Protein AF-A0A8T5LEE1-F1 (afdb_monomer_lite)

Radius of gyration: 16.56 Å; chains: 1; bounding box: 37×35×53 Å

Foldseek 3Di:
DDPPVVVVVVVVVVVVCVVVLVVVLVVCCVVPVDPVCVLLVDVVLSVQLSVCSPDPVLVVVVVPDPDPLLSSLLSLLVSLLVCVVVVVVVSSVSSLVSQCVPVNPVSSVSSVCNNVVVVVVVVVVVVD

Structure (mmCIF, N/CA/C/O backbone):
data_AF-A0A8T5LEE1-F1
#
_entry.id   AF-A0A8T5LEE1-F1
#
loop_
_atom_site.group_PDB
_atom_site.id
_atom_site.type_symbol
_atom_site.label_atom_id
_atom_site.label_alt_id
_atom_site.label_comp_id
_atom_site.label_asym_id
_atom_site.label_entity_id
_atom_site.label_seq_id
_atom_site.pdbx_PDB_ins_code
_atom_site.Cartn_x
_atom_site.Cartn_y
_atom_site.Cartn_z
_atom_site.occupancy
_atom_site.B_iso_or_equiv
_atom_site.auth_seq_id
_atom_site.auth_comp_id
_atom_site.auth_asym_id
_atom_site.auth_atom_id
_atom_site.pdbx_PDB_model_num
ATOM 1 N N . MET A 1 1 ? 10.065 22.533 -41.101 1.00 38.00 1 MET A N 1
ATOM 2 C CA . MET A 1 1 ? 9.231 21.937 -40.036 1.00 38.00 1 MET A CA 1
ATOM 3 C C . MET A 1 1 ? 10.025 20.783 -39.455 1.00 38.00 1 MET A C 1
ATOM 5 O O . MET A 1 1 ? 10.247 19.813 -40.166 1.00 38.00 1 MET A O 1
ATOM 9 N N . SER A 1 2 ? 10.570 20.947 -38.248 1.00 39.66 2 SER A N 1
ATOM 10 C CA . SER A 1 2 ? 11.341 19.897 -37.575 1.00 39.66 2 SER A CA 1
ATOM 11 C C . SER A 1 2 ? 10.356 18.867 -37.032 1.00 39.66 2 SER A C 1
ATOM 13 O O . SER A 1 2 ? 9.703 19.120 -36.025 1.00 39.66 2 SER A O 1
ATOM 15 N N . TYR A 1 3 ? 10.184 17.755 -37.746 1.00 51.81 3 TYR A N 1
ATOM 16 C CA . TYR A 1 3 ? 9.573 16.558 -37.178 1.00 51.81 3 TYR A CA 1
ATOM 17 C C . TYR A 1 3 ? 10.603 15.968 -36.223 1.00 51.81 3 TYR A C 1
ATOM 19 O O . TYR A 1 3 ? 11.461 15.204 -36.654 1.00 51.81 3 TYR A O 1
ATOM 27 N N . ASP A 1 4 ? 10.567 16.392 -34.960 1.00 49.84 4 ASP A N 1
ATOM 28 C CA . ASP A 1 4 ? 11.388 15.781 -33.924 1.00 49.84 4 ASP A CA 1
ATOM 29 C C . ASP A 1 4 ? 10.792 14.396 -33.600 1.00 49.84 4 ASP A C 1
ATOM 31 O O . ASP A 1 4 ? 9.692 14.306 -33.029 1.00 49.84 4 ASP A O 1
ATOM 35 N N . PRO A 1 5 ? 11.452 13.297 -34.009 1.00 55.00 5 PRO A N 1
ATOM 36 C CA . PRO A 1 5 ? 10.920 11.950 -33.838 1.00 55.00 5 PRO A CA 1
ATOM 37 C C . PRO A 1 5 ? 10.805 11.579 -32.357 1.00 55.00 5 PRO A C 1
ATOM 39 O O . PRO A 1 5 ? 9.969 10.754 -31.989 1.00 55.00 5 PRO A O 1
ATOM 42 N N . VAL A 1 6 ? 11.615 12.215 -31.503 1.00 51.84 6 VAL A N 1
ATOM 43 C CA . VAL A 1 6 ? 11.657 11.969 -30.061 1.00 51.84 6 VAL A CA 1
ATOM 44 C C . VAL A 1 6 ? 10.421 12.556 -29.383 1.00 51.84 6 VAL A C 1
ATOM 46 O O . VAL A 1 6 ? 9.807 11.892 -28.549 1.00 51.84 6 VAL A O 1
ATOM 49 N N . GLU A 1 7 ? 9.985 13.753 -29.786 1.00 46.47 7 GLU A N 1
ATOM 50 C CA . GLU A 1 7 ? 8.781 14.388 -29.234 1.00 46.47 7 GLU A CA 1
ATOM 51 C C . GLU A 1 7 ? 7.508 13.616 -29.618 1.00 46.47 7 GLU A C 1
ATOM 53 O O . GLU A 1 7 ? 6.612 13.417 -28.793 1.00 46.47 7 GLU A O 1
ATOM 58 N N . SER A 1 8 ? 7.446 13.122 -30.857 1.00 47.19 8 SER A N 1
ATOM 59 C CA . SER A 1 8 ? 6.307 12.327 -31.337 1.00 47.19 8 SER A CA 1
ATOM 60 C C . SER A 1 8 ? 6.260 10.932 -30.704 1.00 47.19 8 SER A C 1
ATOM 62 O O . SER A 1 8 ? 5.177 10.463 -30.351 1.00 47.19 8 SER A O 1
ATOM 64 N N . ALA A 1 9 ? 7.413 10.291 -30.484 1.00 49.69 9 ALA A N 1
ATOM 65 C CA . ALA A 1 9 ? 7.497 9.020 -29.762 1.00 49.69 9 ALA A CA 1
ATOM 66 C C . ALA A 1 9 ? 7.112 9.176 -28.281 1.00 49.69 9 ALA A C 1
ATOM 68 O O . ALA A 1 9 ? 6.353 8.363 -27.753 1.00 49.69 9 ALA A O 1
ATOM 69 N N . ALA A 1 10 ? 7.560 10.252 -27.625 1.00 44.56 10 ALA A N 1
ATOM 70 C CA . ALA A 1 10 ? 7.206 10.551 -26.240 1.00 44.56 10 ALA A CA 1
ATOM 71 C C . ALA A 1 10 ? 5.704 10.839 -26.080 1.00 44.56 10 ALA A C 1
ATOM 73 O O . ALA A 1 10 ? 5.071 10.297 -25.173 1.00 44.56 10 ALA A O 1
ATOM 74 N N . LYS A 1 11 ? 5.099 11.622 -26.984 1.00 48.06 11 LYS A N 1
ATOM 75 C CA . LYS A 1 11 ? 3.643 11.856 -26.991 1.00 48.06 11 LYS A CA 1
ATOM 76 C C . LYS A 1 11 ? 2.855 10.571 -27.243 1.00 48.06 11 LYS A C 1
ATOM 78 O O . LYS A 1 11 ? 1.958 10.268 -26.462 1.00 48.06 11 LYS A O 1
ATOM 83 N N . GLY A 1 12 ? 3.239 9.772 -28.240 1.00 44.28 12 GLY A N 1
ATOM 84 C CA . GLY A 1 12 ? 2.571 8.503 -28.554 1.00 44.28 12 GLY A CA 1
ATOM 85 C C . GLY A 1 12 ? 2.661 7.468 -27.426 1.00 44.28 12 GLY A C 1
ATOM 86 O O . GLY A 1 12 ? 1.671 6.805 -27.116 1.00 44.28 12 GLY A O 1
ATOM 87 N N . ALA A 1 13 ? 3.809 7.377 -26.749 1.00 47.19 13 ALA A N 1
ATOM 88 C CA . ALA A 1 13 ? 3.976 6.527 -25.572 1.00 47.19 13 ALA A CA 1
ATOM 89 C C . ALA A 1 13 ? 3.123 7.017 -24.391 1.00 47.19 13 ALA A C 1
ATOM 91 O O . ALA A 1 13 ? 2.469 6.213 -23.730 1.00 47.19 13 ALA A O 1
ATOM 92 N N . THR A 1 14 ? 3.059 8.332 -24.160 1.00 43.34 14 THR A N 1
ATOM 93 C CA . THR A 1 14 ? 2.265 8.922 -23.069 1.00 43.34 14 THR A CA 1
ATOM 94 C C . THR A 1 14 ? 0.760 8.753 -23.305 1.00 43.34 14 THR A C 1
ATOM 96 O O . THR A 1 14 ? 0.024 8.393 -22.386 1.00 43.34 14 THR A O 1
ATOM 99 N N . GLU A 1 15 ? 0.288 8.950 -24.538 1.00 49.88 15 GLU A N 1
ATOM 100 C CA . GLU A 1 15 ? -1.119 8.769 -24.920 1.00 49.88 15 GLU A CA 1
ATOM 101 C C . GLU A 1 15 ? -1.534 7.290 -24.925 1.00 49.88 15 GLU A C 1
ATOM 103 O O . GLU A 1 15 ? -2.602 6.947 -24.409 1.00 49.88 15 GLU A O 1
ATOM 108 N N . GLY A 1 16 ? -0.675 6.391 -25.420 1.00 47.22 16 GLY A N 1
ATOM 109 C CA . GLY A 1 16 ? -0.884 4.943 -25.340 1.00 47.22 16 GLY A CA 1
ATOM 110 C C . GLY A 1 16 ? -0.938 4.438 -23.894 1.00 47.22 16 GLY A C 1
ATOM 111 O O . GLY A 1 16 ? -1.826 3.662 -23.537 1.00 47.22 16 GLY A O 1
ATOM 112 N N . PHE A 1 17 ? -0.054 4.950 -23.034 1.00 47.22 17 PHE A N 1
ATOM 113 C CA . PHE A 1 17 ? -0.004 4.639 -21.605 1.00 47.22 17 PHE A CA 1
ATOM 114 C C . PHE A 1 17 ? -1.230 5.163 -20.841 1.00 47.22 17 PHE A C 1
ATOM 116 O O . PHE A 1 17 ? -1.797 4.455 -20.006 1.00 47.22 17 PHE A O 1
ATOM 123 N N . LEU A 1 18 ? -1.694 6.378 -21.152 1.00 45.97 18 LEU A N 1
ATOM 124 C CA . LEU A 1 18 ? -2.903 6.957 -20.558 1.00 45.97 18 LEU A CA 1
ATOM 125 C C . LEU A 1 18 ? -4.170 6.196 -20.963 1.00 45.97 18 LEU A C 1
ATOM 127 O O . LEU A 1 18 ? -5.022 5.952 -20.104 1.00 45.97 18 LEU A O 1
ATOM 131 N N . ASN A 1 19 ? -4.283 5.780 -22.227 1.00 46.53 19 ASN A N 1
ATOM 132 C CA . ASN A 1 19 ? -5.428 5.012 -22.729 1.00 46.53 19 ASN A CA 1
ATOM 133 C C . ASN A 1 19 ? -5.451 3.576 -22.178 1.00 46.53 19 ASN A C 1
ATOM 135 O O . ASN A 1 19 ? -6.479 3.121 -21.674 1.00 46.53 19 ASN A O 1
ATOM 139 N N . TRP A 1 20 ? -4.306 2.886 -22.153 1.00 46.25 20 TRP A N 1
ATOM 140 C CA . TRP A 1 20 ? -4.206 1.555 -21.540 1.00 46.25 20 TRP A CA 1
ATOM 141 C C . TRP A 1 20 ? -4.452 1.605 -20.024 1.00 46.25 20 TRP A C 1
ATOM 143 O O . TRP A 1 20 ? -5.193 0.791 -19.463 1.00 46.25 20 TRP A O 1
ATOM 153 N N . GLY A 1 21 ? -3.910 2.631 -19.360 1.00 45.56 21 GLY A N 1
ATOM 154 C CA . GLY A 1 21 ? -4.147 2.908 -17.950 1.00 45.56 21 GLY A CA 1
ATOM 155 C C . GLY A 1 21 ? -5.619 3.180 -17.637 1.00 45.56 21 GLY A C 1
ATOM 156 O O . GLY A 1 21 ? -6.136 2.642 -16.659 1.00 45.56 21 GLY A O 1
ATOM 157 N N . THR A 1 22 ? -6.332 3.958 -18.457 1.00 49.31 22 THR A N 1
ATOM 158 C CA . THR A 1 22 ? -7.751 4.287 -18.222 1.00 49.31 22 THR A CA 1
ATOM 159 C C . THR A 1 22 ? -8.693 3.101 -18.418 1.00 49.31 22 THR A C 1
ATOM 161 O O . THR A 1 22 ? -9.606 2.926 -17.603 1.00 49.31 22 THR A O 1
ATOM 164 N N . ASP A 1 23 ? -8.463 2.241 -19.408 1.00 51.34 23 ASP A N 1
ATOM 165 C CA . ASP A 1 23 ? -9.289 1.044 -19.617 1.00 51.34 23 ASP A CA 1
ATOM 166 C C . ASP A 1 23 ? -9.058 -0.031 -18.546 1.00 51.34 23 ASP A C 1
ATOM 168 O O . ASP A 1 23 ? -10.007 -0.666 -18.065 1.00 51.34 23 ASP A O 1
ATOM 172 N N . LEU A 1 24 ? -7.820 -0.172 -18.067 1.00 50.00 24 LEU A N 1
ATOM 173 C CA . LEU A 1 24 ? -7.511 -1.017 -16.914 1.00 50.00 24 LEU A CA 1
ATOM 174 C C . LEU A 1 24 ? -8.058 -0.435 -15.610 1.00 50.00 24 LEU A C 1
ATOM 176 O O . LEU A 1 24 ? -8.593 -1.188 -14.796 1.00 50.00 24 LEU A O 1
ATOM 180 N N . ILE A 1 25 ? -8.004 0.891 -15.420 1.00 49.09 25 ILE A N 1
ATOM 181 C CA . ILE A 1 25 ? -8.662 1.574 -14.297 1.00 49.09 25 ILE A CA 1
ATOM 182 C C . ILE A 1 25 ? -10.160 1.275 -14.318 1.00 49.09 25 ILE A C 1
ATOM 184 O O . ILE A 1 25 ? -10.704 0.974 -13.265 1.00 49.09 25 ILE A O 1
ATOM 188 N N . LYS A 1 26 ? -10.838 1.286 -15.471 1.00 48.72 26 LYS A N 1
ATOM 189 C CA . LYS A 1 26 ? -12.271 0.947 -15.551 1.00 48.72 26 LYS A CA 1
ATOM 190 C C . LYS A 1 26 ? -12.550 -0.523 -15.217 1.00 48.72 26 LYS A C 1
ATOM 192 O O . LYS A 1 26 ? -13.479 -0.798 -14.452 1.00 48.72 26 LYS A O 1
ATOM 197 N N . LYS A 1 27 ? -11.745 -1.470 -15.715 1.00 48.72 27 LYS A N 1
ATOM 198 C CA . LYS A 1 27 ? -11.897 -2.911 -15.409 1.00 48.72 27 LYS A CA 1
ATOM 199 C C . LYS A 1 27 ? -11.565 -3.264 -13.953 1.00 48.72 27 LYS A C 1
ATOM 201 O O . LYS A 1 27 ? -12.225 -4.124 -13.375 1.00 48.72 27 LYS A O 1
ATOM 206 N N . PHE A 1 28 ? -10.601 -2.583 -13.335 1.00 48.41 28 PHE A N 1
ATOM 207 C CA . PHE A 1 28 ? -10.281 -2.761 -11.916 1.00 48.41 28 PHE A CA 1
ATOM 208 C C . PHE A 1 28 ? -11.235 -1.994 -11.004 1.00 48.41 28 PHE A C 1
ATOM 210 O O . PHE A 1 28 ? -11.751 -2.565 -10.052 1.00 48.41 28 PHE A O 1
ATOM 217 N N . ALA A 1 29 ? -11.528 -0.725 -11.291 1.00 46.16 29 ALA A N 1
ATOM 218 C CA . ALA A 1 29 ? -12.426 0.091 -10.478 1.00 46.16 29 ALA A CA 1
ATOM 219 C C . ALA A 1 29 ? -13.856 -0.455 -10.458 1.00 46.16 29 ALA A C 1
ATOM 221 O O . ALA A 1 29 ? -14.559 -0.188 -9.498 1.00 46.16 29 ALA A O 1
ATOM 222 N N . SER A 1 30 ? -14.299 -1.219 -11.460 1.00 47.38 30 SER A N 1
ATOM 223 C CA . SER A 1 30 ? -15.613 -1.882 -11.431 1.00 47.38 30 SER A CA 1
ATOM 224 C C . SER A 1 30 ? -15.627 -3.192 -10.631 1.00 47.38 30 SER A C 1
ATOM 226 O O . SER A 1 30 ? -16.651 -3.510 -10.037 1.00 47.38 30 SER A O 1
ATOM 228 N N . LYS A 1 31 ? -14.505 -3.924 -10.547 1.00 47.81 31 LYS A N 1
ATOM 229 C CA . LYS A 1 31 ? -14.408 -5.190 -9.788 1.00 47.81 31 LYS A CA 1
ATOM 230 C C . LYS A 1 31 ? -13.931 -5.026 -8.335 1.00 47.81 31 LYS A C 1
ATOM 232 O O . LYS A 1 31 ? -14.321 -5.816 -7.486 1.00 47.81 31 LYS A O 1
ATOM 237 N N . PHE A 1 32 ? -13.137 -3.996 -8.033 1.00 53.28 32 PHE A N 1
ATOM 238 C CA . PHE A 1 32 ? -12.472 -3.799 -6.730 1.00 53.28 32 PHE A CA 1
ATOM 239 C C . PHE A 1 32 ? -13.092 -2.709 -5.840 1.00 53.28 32 PHE A C 1
ATOM 241 O O . PHE A 1 32 ? -12.637 -2.534 -4.709 1.00 53.28 32 PHE A O 1
ATOM 248 N N . LYS A 1 33 ? -14.064 -1.925 -6.339 1.00 53.31 33 LYS A N 1
ATOM 249 C CA . LYS A 1 33 ? -14.323 -0.561 -5.832 1.00 53.31 33 LYS A CA 1
ATOM 250 C C . LYS A 1 33 ? -14.607 -0.455 -4.337 1.00 53.31 33 LYS A C 1
ATOM 252 O O . LYS A 1 33 ? -14.114 0.503 -3.744 1.00 53.31 33 LYS A O 1
ATOM 257 N N . ASP A 1 34 ? -15.318 -1.426 -3.760 1.00 54.06 34 ASP A N 1
ATOM 258 C CA . ASP A 1 34 ? -15.824 -1.292 -2.390 1.00 54.06 34 ASP A CA 1
ATOM 259 C C . ASP A 1 34 ? -15.499 -2.483 -1.473 1.00 54.06 34 ASP A C 1
ATOM 261 O O . ASP A 1 34 ? -15.056 -2.258 -0.353 1.00 54.06 34 ASP A O 1
ATOM 265 N N . LYS A 1 35 ? -15.606 -3.748 -1.914 1.00 61.28 35 LYS A N 1
ATOM 266 C CA . LYS A 1 35 ? -15.397 -4.900 -1.004 1.00 61.28 35 LYS A CA 1
ATOM 267 C C . LYS A 1 35 ? -13.943 -5.117 -0.587 1.00 61.28 35 LYS A C 1
ATOM 269 O O . LYS A 1 35 ? -13.676 -5.434 0.569 1.00 61.28 35 LYS A O 1
ATOM 274 N N . GLU A 1 36 ? -12.993 -4.947 -1.502 1.00 65.88 36 GLU A N 1
ATOM 275 C CA . GLU A 1 36 ? -11.594 -5.253 -1.198 1.00 65.88 36 GLU A CA 1
ATOM 276 C C . GLU A 1 36 ? -10.871 -4.156 -0.426 1.00 65.88 36 GLU A C 1
ATOM 278 O O . GLU A 1 36 ? -9.924 -4.473 0.285 1.00 65.88 36 GLU A O 1
ATOM 283 N N . LEU A 1 37 ? -11.330 -2.906 -0.523 1.00 75.00 37 LEU A N 1
ATOM 284 C CA . LEU A 1 37 ? -10.812 -1.762 0.234 1.00 75.00 37 LEU A CA 1
ATOM 285 C C . LEU A 1 37 ? -11.596 -1.515 1.529 1.00 75.00 37 LEU A C 1
ATOM 287 O O . LEU A 1 37 ? -11.108 -0.781 2.385 1.00 75.00 37 LEU A O 1
ATOM 291 N N . ALA A 1 38 ? -12.766 -2.144 1.704 1.00 76.50 38 ALA A N 1
ATOM 292 C CA . ALA A 1 38 ? -13.610 -1.981 2.888 1.00 76.50 38 ALA A CA 1
ATOM 293 C C . ALA A 1 38 ? -12.855 -2.233 4.198 1.00 76.50 38 ALA A C 1
ATOM 295 O O . ALA A 1 38 ? -13.097 -1.531 5.174 1.00 76.50 38 ALA A O 1
ATOM 296 N N . PHE A 1 39 ? -11.895 -3.168 4.222 1.00 82.25 39 PHE A N 1
ATOM 297 C CA . PHE A 1 39 ? -11.092 -3.433 5.424 1.00 82.25 39 PHE A CA 1
ATOM 298 C C . PHE A 1 39 ? -10.247 -2.218 5.854 1.00 82.25 39 PHE A C 1
ATOM 300 O O . PHE A 1 39 ? -9.971 -2.054 7.043 1.00 82.25 39 PHE A O 1
ATOM 307 N N . ILE A 1 40 ? -9.896 -1.319 4.922 1.00 84.06 40 ILE A N 1
ATOM 308 C CA . ILE A 1 40 ? -9.116 -0.100 5.187 1.00 84.06 40 ILE A CA 1
ATOM 309 C C . ILE A 1 40 ? -9.914 0.909 6.017 1.00 84.06 40 ILE A C 1
ATOM 311 O O . ILE A 1 40 ? -9.315 1.554 6.873 1.00 84.06 40 ILE A O 1
ATOM 315 N N . GLN A 1 41 ? -11.240 1.004 5.840 1.00 78.25 41 GLN A N 1
ATOM 316 C CA . GLN A 1 41 ?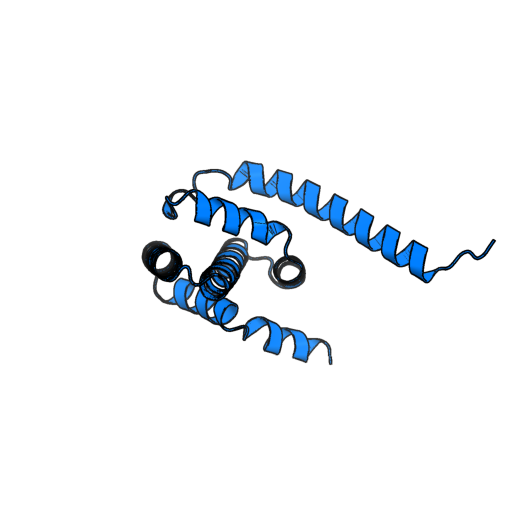 -12.212 1.875 6.550 1.00 78.25 41 GLN A CA 1
ATOM 317 C C . GLN A 1 41 ? -11.865 3.380 6.681 1.00 78.25 41 GLN A C 1
ATOM 319 O O . GLN A 1 41 ? -12.691 4.149 7.151 1.00 78.25 41 GLN A O 1
ATOM 324 N N . ASP A 1 42 ? -10.671 3.816 6.278 1.00 82.44 42 ASP A N 1
ATOM 325 C CA . ASP A 1 42 ? -10.217 5.205 6.289 1.00 82.44 42 ASP A CA 1
ATOM 326 C C . ASP A 1 42 ? -10.268 5.756 4.865 1.00 82.44 42 ASP A C 1
ATOM 328 O O . ASP A 1 42 ? -9.452 5.391 4.012 1.00 82.44 42 ASP A O 1
ATOM 332 N N . GLU A 1 43 ? -11.222 6.647 4.605 1.00 81.94 43 GLU A N 1
ATOM 333 C CA . GLU A 1 43 ? -11.478 7.198 3.273 1.00 81.94 43 GLU A CA 1
ATOM 334 C C . GLU A 1 43 ? -10.252 7.880 2.667 1.00 81.94 43 GLU A C 1
ATOM 336 O O . GLU A 1 43 ? -9.974 7.728 1.474 1.00 81.94 43 GLU A O 1
ATOM 341 N N . LYS A 1 44 ? -9.472 8.594 3.487 1.00 83.56 44 LYS A N 1
ATOM 342 C CA . LYS A 1 44 ? -8.263 9.270 3.009 1.00 83.56 44 LYS A CA 1
ATOM 343 C C . LYS A 1 44 ? -7.211 8.257 2.553 1.00 83.56 44 LYS A C 1
ATOM 345 O O . LYS A 1 44 ? -6.551 8.480 1.539 1.00 83.56 44 LYS A O 1
ATOM 350 N N . THR A 1 45 ? -7.055 7.135 3.257 1.00 83.44 45 THR A N 1
ATOM 351 C CA . THR A 1 45 ? -6.124 6.068 2.852 1.00 83.44 45 THR A CA 1
ATOM 352 C C . THR A 1 45 ? -6.653 5.316 1.643 1.00 83.44 45 THR A C 1
ATOM 354 O O . THR A 1 45 ? -5.892 5.063 0.715 1.00 83.44 45 THR A O 1
ATOM 357 N N . ILE A 1 46 ? -7.959 5.050 1.582 1.00 82.88 46 ILE A N 1
ATOM 358 C CA . ILE A 1 46 ? -8.613 4.473 0.400 1.00 82.88 46 ILE A CA 1
ATOM 359 C C . ILE A 1 46 ? -8.352 5.338 -0.837 1.00 82.88 46 ILE A C 1
ATOM 361 O O . ILE A 1 46 ? -8.028 4.805 -1.900 1.00 82.88 46 ILE A O 1
ATOM 365 N N . LYS A 1 47 ? -8.450 6.667 -0.711 1.00 82.44 47 LYS A N 1
ATOM 366 C CA . LYS A 1 47 ? -8.136 7.595 -1.802 1.00 82.44 47 LYS A CA 1
ATOM 367 C C . LYS A 1 47 ? -6.673 7.480 -2.231 1.00 82.44 47 LYS A C 1
ATOM 369 O O . LYS A 1 47 ? -6.418 7.278 -3.410 1.00 82.44 47 LYS A O 1
ATOM 374 N N . ARG A 1 48 ? -5.725 7.486 -1.288 1.00 84.00 48 ARG A N 1
ATOM 375 C CA . ARG A 1 48 ? -4.292 7.330 -1.603 1.00 84.00 48 ARG A CA 1
ATOM 376 C C . ARG A 1 48 ? -3.974 6.006 -2.294 1.00 84.00 48 ARG A C 1
ATOM 378 O O . ARG A 1 48 ? -3.232 5.995 -3.269 1.00 84.00 48 ARG A O 1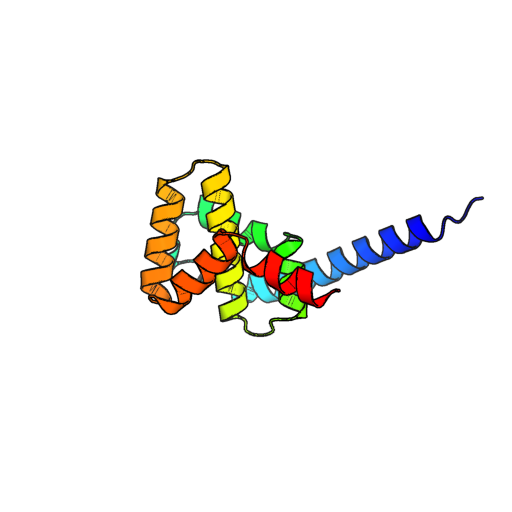
ATOM 385 N N . VAL A 1 49 ? -4.570 4.903 -1.841 1.00 83.12 49 VAL A N 1
ATOM 386 C CA . VAL A 1 49 ? -4.445 3.598 -2.510 1.00 83.12 49 VAL A CA 1
ATOM 387 C C . VAL A 1 49 ? -4.955 3.675 -3.949 1.00 83.12 49 VAL A C 1
ATOM 389 O O . VAL A 1 49 ? -4.334 3.127 -4.861 1.00 83.12 49 VAL A O 1
ATOM 392 N N . LYS A 1 50 ? -6.092 4.346 -4.168 1.00 78.12 50 LYS A N 1
ATOM 393 C CA . LYS A 1 50 ? -6.641 4.563 -5.513 1.00 78.12 50 LYS A CA 1
ATOM 394 C C . LYS A 1 50 ? -5.702 5.425 -6.360 1.00 78.12 50 LYS A C 1
ATOM 396 O O . LYS A 1 50 ? -5.506 5.110 -7.529 1.00 78.12 50 LYS A O 1
ATOM 401 N N . ASP A 1 51 ? -5.064 6.434 -5.779 1.00 78.69 51 ASP A N 1
ATOM 402 C CA . ASP A 1 51 ? -4.118 7.303 -6.485 1.00 78.69 51 ASP A CA 1
ATOM 403 C C . ASP A 1 51 ? -2.840 6.553 -6.907 1.00 78.69 51 ASP A C 1
ATOM 405 O O . ASP A 1 51 ? -2.296 6.827 -7.978 1.00 78.69 51 ASP A O 1
ATOM 409 N N . GLN A 1 52 ? -2.423 5.516 -6.163 1.00 77.38 52 GLN A N 1
ATOM 410 C CA . GLN A 1 52 ? -1.303 4.650 -6.564 1.00 77.38 52 GLN A CA 1
ATOM 411 C C . GLN A 1 52 ? -1.537 3.912 -7.888 1.00 77.38 52 GLN A C 1
ATOM 413 O O . GLN A 1 52 ? -0.570 3.497 -8.515 1.00 77.38 52 GLN A O 1
ATOM 418 N N . TYR A 1 53 ? -2.776 3.786 -8.384 1.00 64.50 53 TYR A N 1
ATOM 419 C CA . TYR A 1 53 ? -3.018 3.219 -9.722 1.00 64.50 53 TYR A CA 1
ATOM 420 C C . TYR A 1 53 ? -2.308 3.974 -10.845 1.00 64.50 53 TYR A C 1
ATOM 422 O O . TYR A 1 53 ? -2.076 3.386 -11.901 1.00 64.50 53 TYR A O 1
ATOM 430 N N . ARG A 1 54 ? -2.012 5.256 -10.621 1.00 64.62 54 ARG A N 1
ATOM 431 C CA . ARG A 1 54 ? -1.378 6.153 -11.586 1.00 64.62 54 ARG A CA 1
ATOM 432 C C . ARG A 1 54 ? 0.123 6.315 -11.343 1.00 64.62 54 ARG A C 1
ATOM 434 O O . ARG A 1 54 ? 0.748 7.102 -12.046 1.00 64.62 54 ARG A O 1
ATOM 441 N N . SER A 1 55 ? 0.701 5.636 -10.349 1.00 74.25 55 SER A N 1
ATOM 442 C CA . SER A 1 55 ? 2.133 5.762 -10.082 1.00 74.25 55 SER A CA 1
ATOM 443 C C . SER A 1 55 ? 2.948 4.977 -11.110 1.00 74.25 55 SER A C 1
ATOM 445 O O . SER A 1 55 ? 2.594 3.853 -11.478 1.00 74.25 55 SER A O 1
ATOM 447 N N . GLY A 1 56 ? 4.052 5.577 -11.566 1.00 73.88 56 GLY A N 1
ATOM 448 C CA . GLY A 1 56 ? 4.986 4.928 -12.490 1.00 73.88 56 GLY A CA 1
ATOM 449 C C . GLY A 1 56 ? 5.561 3.629 -11.918 1.00 73.88 56 GLY A C 1
ATOM 450 O O . GLY A 1 56 ? 5.635 2.637 -12.631 1.00 73.88 56 GLY A O 1
ATOM 451 N N . GLU A 1 57 ? 5.850 3.588 -10.609 1.00 75.56 57 GLU A N 1
ATOM 452 C CA . GLU A 1 57 ? 6.339 2.374 -9.926 1.00 75.56 57 GLU A CA 1
ATOM 453 C C . GLU A 1 57 ? 5.348 1.208 -10.018 1.00 75.56 57 GLU A C 1
ATOM 455 O O . GLU A 1 57 ? 5.739 0.081 -10.305 1.00 75.56 57 GLU A O 1
ATOM 460 N N . LEU A 1 58 ? 4.052 1.454 -9.804 1.00 77.56 58 LEU A N 1
ATOM 461 C CA . LEU A 1 58 ? 3.066 0.383 -9.902 1.00 77.56 58 LEU A CA 1
ATOM 462 C C . LEU A 1 58 ? 2.855 -0.069 -11.350 1.00 77.56 58 LEU A C 1
ATOM 464 O O . LEU A 1 58 ? 2.586 -1.246 -11.580 1.00 77.56 58 LEU A O 1
ATOM 468 N N . ALA A 1 59 ? 2.911 0.855 -12.312 1.00 75.81 59 ALA A N 1
ATOM 469 C CA . ALA A 1 59 ? 2.815 0.503 -13.724 1.00 75.81 59 ALA A CA 1
ATOM 470 C C . ALA A 1 59 ? 3.949 -0.446 -14.122 1.00 75.81 59 ALA A C 1
ATOM 472 O O . ALA A 1 59 ? 3.673 -1.499 -14.684 1.00 75.81 59 ALA A O 1
ATOM 473 N N . PHE A 1 60 ? 5.168 -0.132 -13.692 1.00 77.88 60 PHE A N 1
ATOM 474 C CA . PHE A 1 60 ? 6.341 -0.969 -13.893 1.00 77.88 60 PHE A CA 1
ATOM 475 C C . PHE A 1 60 ? 6.183 -2.365 -13.272 1.00 77.88 60 PHE A C 1
ATOM 477 O O . PHE A 1 60 ? 6.381 -3.375 -13.935 1.00 77.88 60 PHE A O 1
ATOM 484 N N . TYR A 1 61 ? 5.709 -2.471 -12.025 1.00 81.31 61 TYR A N 1
ATOM 485 C CA . TYR A 1 61 ? 5.506 -3.788 -11.401 1.00 81.31 61 TYR A CA 1
ATOM 486 C C . TYR A 1 61 ? 4.498 -4.679 -12.141 1.00 81.31 61 TYR A C 1
ATOM 488 O O . TYR A 1 61 ? 4.625 -5.902 -12.107 1.00 81.31 61 TYR A O 1
ATOM 496 N N . LYS A 1 62 ? 3.498 -4.091 -12.807 1.00 78.88 62 LYS A N 1
ATOM 497 C CA . LYS A 1 62 ? 2.487 -4.847 -13.566 1.00 78.88 62 LYS A CA 1
ATOM 498 C C . LYS A 1 62 ? 3.044 -5.513 -14.816 1.00 78.88 62 LYS A C 1
ATOM 500 O O . LYS A 1 62 ? 2.412 -6.441 -15.304 1.00 78.88 62 LYS A O 1
ATOM 505 N N . GLU A 1 63 ? 4.180 -5.056 -15.330 1.00 82.69 63 GLU A N 1
ATOM 506 C CA . GLU A 1 63 ? 4.826 -5.685 -16.485 1.00 82.69 63 GLU A CA 1
ATOM 507 C C . GLU A 1 63 ? 5.374 -7.074 -16.125 1.00 82.69 63 GLU A C 1
ATOM 509 O O . GLU A 1 63 ? 5.404 -7.968 -16.968 1.00 82.69 63 GLU A O 1
ATOM 514 N N . TYR A 1 64 ? 5.719 -7.284 -14.850 1.00 79.38 64 TYR A N 1
ATOM 515 C CA . TYR A 1 64 ? 6.344 -8.517 -14.363 1.00 79.38 64 TYR A CA 1
ATOM 516 C C . TYR A 1 64 ? 5.438 -9.356 -13.457 1.00 79.38 64 TYR A C 1
ATOM 518 O O . TYR A 1 64 ? 5.640 -10.562 -13.317 1.00 79.38 64 TYR A O 1
ATOM 526 N N . ILE A 1 65 ? 4.445 -8.739 -12.811 1.00 80.25 65 ILE A N 1
ATOM 527 C CA . ILE A 1 65 ? 3.600 -9.393 -11.808 1.00 80.25 65 ILE A CA 1
ATOM 528 C C . ILE A 1 65 ? 2.160 -9.444 -12.311 1.00 80.25 65 ILE A C 1
ATOM 530 O O . ILE A 1 65 ? 1.456 -8.437 -12.341 1.00 80.25 65 ILE A O 1
ATOM 534 N N . ASN A 1 66 ? 1.712 -10.656 -12.642 1.00 82.00 66 ASN A N 1
ATOM 535 C CA . ASN A 1 66 ? 0.343 -10.930 -13.091 1.00 82.00 66 ASN A CA 1
ATOM 536 C C . ASN A 1 66 ? -0.619 -11.274 -11.940 1.00 82.00 66 ASN A C 1
ATOM 538 O O . ASN A 1 66 ? -1.836 -11.258 -12.128 1.00 82.00 66 ASN A O 1
ATOM 542 N N . ASP A 1 67 ? -0.093 -11.591 -10.752 1.00 84.38 67 ASP A N 1
ATOM 543 C CA . ASP A 1 67 ? -0.912 -11.937 -9.592 1.00 84.38 67 ASP A CA 1
ATOM 544 C C . ASP A 1 67 ? -1.588 -10.694 -8.994 1.00 84.38 67 ASP A C 1
ATOM 546 O O . ASP A 1 67 ? -0.948 -9.717 -8.596 1.00 84.38 67 ASP A O 1
ATOM 550 N N . MET A 1 68 ? -2.916 -10.737 -8.942 1.00 82.56 68 MET A N 1
ATOM 551 C CA . MET A 1 68 ? -3.755 -9.599 -8.571 1.00 82.56 68 MET A CA 1
ATOM 552 C C . MET A 1 68 ? -3.646 -9.237 -7.089 1.00 82.56 68 MET A C 1
ATOM 554 O O . MET A 1 68 ? -3.665 -8.049 -6.750 1.00 82.56 68 MET A O 1
ATOM 558 N N . GLU A 1 69 ? -3.532 -10.238 -6.215 1.00 84.88 69 GLU A N 1
ATOM 559 C CA . GLU A 1 69 ? -3.383 -10.037 -4.774 1.00 84.88 69 GLU A CA 1
ATOM 560 C C . GLU A 1 69 ? -2.005 -9.450 -4.470 1.00 84.88 69 GLU A C 1
ATOM 562 O O . GLU A 1 69 ? -1.881 -8.471 -3.729 1.00 84.88 69 GLU A O 1
ATOM 567 N N . MET A 1 70 ? -0.972 -9.966 -5.132 1.00 87.12 70 MET A N 1
ATOM 568 C CA . MET A 1 70 ? 0.382 -9.453 -5.036 1.00 87.12 70 MET A CA 1
ATOM 569 C C . MET A 1 70 ? 0.427 -7.996 -5.488 1.00 87.12 70 MET A C 1
ATOM 571 O O . MET A 1 70 ? 0.855 -7.144 -4.714 1.00 87.12 70 MET A O 1
ATOM 575 N N . LEU A 1 71 ? -0.121 -7.667 -6.663 1.00 87.19 71 LEU A N 1
ATOM 576 C CA . LEU A 1 71 ? -0.246 -6.281 -7.130 1.00 87.19 71 LEU A CA 1
ATOM 577 C C . LEU A 1 71 ? -0.986 -5.385 -6.129 1.00 87.19 71 LEU A C 1
ATOM 579 O O . LEU A 1 71 ? -0.668 -4.200 -6.006 1.00 87.19 71 LEU A O 1
ATOM 583 N N . PHE A 1 72 ? -1.984 -5.914 -5.422 1.00 88.00 72 PHE A N 1
ATOM 584 C CA . PHE A 1 72 ? -2.688 -5.173 -4.384 1.00 88.00 72 PHE A CA 1
ATOM 585 C C . PHE A 1 72 ? -1.795 -4.903 -3.164 1.00 88.00 72 PHE A C 1
ATOM 587 O O . PHE A 1 72 ? -1.738 -3.765 -2.694 1.00 88.00 72 PHE A O 1
ATOM 594 N N . LEU A 1 73 ? -1.031 -5.892 -2.699 1.00 90.75 73 LEU A N 1
ATOM 595 C CA . LEU A 1 73 ? -0.045 -5.724 -1.626 1.00 90.75 73 LEU A CA 1
ATOM 596 C C . LEU A 1 73 ? 1.070 -4.738 -2.005 1.00 90.75 73 LEU A C 1
ATOM 598 O O . LEU A 1 73 ? 1.480 -3.936 -1.165 1.00 90.75 73 LEU A O 1
ATOM 602 N N . LEU A 1 74 ? 1.501 -4.706 -3.273 1.00 90.88 74 LEU A N 1
ATOM 603 C CA . LEU A 1 74 ? 2.452 -3.689 -3.740 1.00 90.88 74 LEU A CA 1
ATOM 604 C C . LEU A 1 74 ? 1.864 -2.281 -3.603 1.00 90.88 74 LEU A C 1
ATOM 606 O O . LEU A 1 74 ? 2.523 -1.385 -3.076 1.00 90.88 74 LEU A O 1
ATOM 610 N N . LYS A 1 75 ? 0.595 -2.082 -3.991 1.00 90.50 75 LYS A N 1
ATOM 611 C CA . LYS A 1 75 ? -0.105 -0.794 -3.797 1.00 90.50 75 LYS A CA 1
ATOM 612 C C . LYS A 1 75 ? -0.167 -0.402 -2.329 1.00 90.50 75 LYS A C 1
ATOM 614 O O . LYS A 1 75 ? 0.006 0.776 -2.006 1.00 90.50 75 LYS A O 1
ATOM 619 N N . MET A 1 76 ? -0.410 -1.367 -1.443 1.00 92.94 76 MET A N 1
ATOM 620 C CA . MET A 1 76 ? -0.389 -1.126 -0.002 1.00 92.94 76 MET A CA 1
ATOM 621 C C . MET A 1 76 ? 0.988 -0.642 0.456 1.00 92.94 76 MET A C 1
ATOM 623 O O . MET A 1 76 ? 1.070 0.373 1.143 1.00 92.94 76 MET A O 1
ATOM 627 N N . GLY A 1 77 ? 2.066 -1.295 0.017 1.00 93.94 77 GLY A N 1
ATOM 628 C CA . GLY A 1 77 ? 3.436 -0.889 0.333 1.00 93.94 77 GLY A CA 1
ATOM 629 C C . GLY A 1 77 ? 3.795 0.512 -0.165 1.00 93.94 77 GLY A C 1
ATOM 630 O O . GLY A 1 77 ? 4.347 1.319 0.583 1.00 93.94 77 GLY A O 1
ATOM 631 N N . LEU A 1 78 ? 3.399 0.857 -1.393 1.00 92.81 78 LEU A N 1
ATOM 632 C CA . LEU A 1 78 ? 3.556 2.216 -1.927 1.00 92.81 78 LEU A CA 1
ATOM 633 C C . LEU A 1 78 ? 2.771 3.253 -1.113 1.00 92.81 78 LEU A C 1
ATOM 635 O O . LEU A 1 78 ? 3.258 4.354 -0.847 1.00 92.81 78 LEU A O 1
ATOM 639 N N . THR A 1 79 ? 1.566 2.890 -0.674 1.00 93.50 79 THR A N 1
ATOM 640 C CA . THR A 1 79 ? 0.738 3.752 0.175 1.00 93.50 79 THR A CA 1
ATOM 641 C C . THR A 1 79 ? 1.381 3.963 1.544 1.00 93.50 79 THR A C 1
ATOM 643 O O . THR A 1 79 ? 1.434 5.098 2.009 1.00 93.50 79 THR A O 1
ATOM 646 N N . LEU A 1 80 ? 1.926 2.911 2.164 1.00 95.69 80 LEU A N 1
ATOM 647 C CA . LEU A 1 80 ? 2.679 3.014 3.418 1.00 95.69 80 LEU A CA 1
ATOM 648 C C . LEU A 1 80 ? 3.874 3.964 3.281 1.00 95.69 80 LEU A C 1
ATOM 650 O O . LEU A 1 80 ? 4.053 4.841 4.127 1.00 95.69 80 LEU A O 1
ATOM 654 N N . ARG A 1 81 ? 4.626 3.857 2.177 1.00 93.69 81 ARG A N 1
ATOM 655 C CA . ARG A 1 81 ? 5.754 4.753 1.881 1.00 93.69 81 ARG A CA 1
ATOM 656 C C . ARG A 1 81 ? 5.300 6.209 1.748 1.00 93.69 81 ARG A C 1
ATOM 658 O O . ARG A 1 81 ? 5.965 7.117 2.235 1.00 93.69 81 ARG A O 1
ATOM 665 N N . SER A 1 82 ? 4.166 6.450 1.091 1.00 92.75 82 SER A N 1
ATOM 666 C CA . SER A 1 82 ? 3.592 7.797 0.963 1.00 92.75 82 SER A CA 1
ATOM 667 C C . SER A 1 82 ? 3.124 8.360 2.308 1.00 92.75 82 SER A C 1
ATOM 669 O O . SER A 1 82 ? 3.386 9.524 2.593 1.00 92.75 82 SER A O 1
ATOM 671 N N . LEU A 1 83 ? 2.471 7.552 3.149 1.00 94.12 83 LEU A N 1
ATOM 672 C CA . LEU A 1 83 ? 2.043 7.967 4.490 1.00 94.12 83 LEU A CA 1
ATOM 673 C C . LEU A 1 83 ? 3.241 8.338 5.377 1.00 94.12 83 LEU A C 1
ATOM 675 O O . LEU A 1 83 ? 3.172 9.312 6.120 1.00 94.12 83 LEU A O 1
ATOM 679 N N . GLU A 1 84 ? 4.352 7.607 5.264 1.00 92.62 84 GLU A N 1
ATOM 680 C CA . GLU A 1 84 ? 5.601 7.942 5.955 1.00 92.62 84 GLU A CA 1
ATOM 681 C C . GLU A 1 84 ? 6.192 9.276 5.501 1.00 92.62 84 GLU A C 1
ATOM 683 O O . GLU A 1 84 ? 6.531 10.107 6.342 1.00 92.62 84 GLU A O 1
ATOM 688 N N . LYS A 1 85 ? 6.277 9.501 4.183 1.00 92.12 85 LYS A N 1
ATOM 689 C CA . LYS A 1 85 ? 6.774 10.766 3.618 1.00 92.12 85 LYS A CA 1
ATOM 690 C C . LYS A 1 85 ? 5.968 11.967 4.112 1.00 92.12 85 LYS A C 1
ATOM 692 O O . LYS A 1 85 ? 6.549 13.002 4.426 1.00 92.12 85 LYS A O 1
ATOM 697 N N . ASP A 1 86 ? 4.658 11.792 4.258 1.00 94.62 86 ASP A N 1
ATOM 698 C CA . ASP A 1 86 ? 3.744 12.834 4.732 1.00 94.62 86 ASP A CA 1
ATOM 699 C C . ASP A 1 86 ? 3.657 12.920 6.267 1.00 94.62 86 ASP A C 1
ATOM 701 O O . ASP A 1 86 ? 2.857 13.690 6.796 1.00 94.62 86 ASP A O 1
ATOM 705 N N . LYS A 1 87 ? 4.470 12.141 6.996 1.00 94.81 87 LYS A N 1
ATOM 706 C CA . LYS A 1 87 ? 4.485 12.060 8.468 1.00 94.81 87 LYS A CA 1
ATOM 707 C C . LYS A 1 87 ? 3.140 11.644 9.086 1.00 94.81 87 LYS A C 1
ATOM 709 O O . LYS A 1 87 ? 2.875 11.922 10.253 1.00 94.81 87 LYS A O 1
ATOM 714 N N . GLU A 1 88 ? 2.301 10.925 8.344 1.00 95.19 88 GLU A N 1
ATOM 715 C CA . GLU A 1 88 ? 1.010 10.411 8.816 1.00 95.19 88 GLU A CA 1
ATOM 716 C C . GLU A 1 88 ? 1.172 9.062 9.544 1.00 95.19 88 GLU A C 1
ATOM 718 O O . GLU A 1 88 ? 0.658 8.023 9.114 1.00 95.19 88 GLU A O 1
ATOM 723 N N . ILE A 1 89 ? 1.916 9.072 10.655 1.00 94.75 89 ILE A N 1
ATOM 724 C CA . ILE A 1 89 ? 2.355 7.860 11.371 1.00 94.75 89 ILE A CA 1
ATOM 725 C C . ILE A 1 89 ? 1.176 6.998 11.849 1.00 94.75 89 ILE A C 1
ATOM 727 O O . ILE A 1 89 ? 1.195 5.780 11.665 1.00 94.75 89 ILE A O 1
ATOM 731 N N . ASP A 1 90 ? 0.112 7.612 12.369 1.00 94.50 90 ASP A N 1
ATOM 732 C CA . ASP A 1 90 ? -1.062 6.879 12.865 1.00 94.50 90 ASP A CA 1
ATOM 733 C C . ASP A 1 90 ? -1.789 6.132 11.742 1.00 94.50 90 ASP A C 1
ATOM 735 O O . ASP A 1 90 ? -2.156 4.962 11.876 1.00 94.50 90 ASP A O 1
ATOM 739 N N . ARG A 1 91 ? -1.954 6.781 10.583 1.00 92.50 91 ARG A N 1
ATOM 740 C CA . ARG A 1 91 ? -2.613 6.182 9.413 1.00 92.50 91 ARG A CA 1
ATOM 741 C C . ARG A 1 91 ? -1.749 5.092 8.792 1.00 92.50 91 ARG A C 1
ATOM 743 O O . ARG A 1 91 ? -2.280 4.062 8.376 1.00 92.50 91 ARG A O 1
ATOM 750 N N . LYS A 1 92 ? -0.427 5.277 8.796 1.00 95.56 92 LYS A N 1
ATOM 751 C CA . LYS A 1 92 ? 0.542 4.245 8.414 1.00 95.56 92 LYS A CA 1
ATOM 752 C C . LYS A 1 92 ? 0.404 3.008 9.302 1.00 95.56 92 LYS A C 1
ATOM 754 O O . LYS A 1 92 ? 0.272 1.901 8.780 1.00 95.56 92 LYS A O 1
ATOM 759 N N . GLN A 1 93 ? 0.384 3.180 10.623 1.00 96.00 93 GLN A N 1
ATOM 760 C CA . GLN A 1 93 ? 0.268 2.057 11.552 1.00 96.00 93 GLN A CA 1
ATOM 761 C C . GLN A 1 93 ? -1.096 1.367 11.444 1.00 96.00 93 GLN A C 1
ATOM 763 O O . GLN A 1 93 ? -1.161 0.140 11.399 1.00 96.00 93 GLN A O 1
ATOM 768 N N . ASN A 1 94 ? -2.174 2.140 11.301 1.00 95.19 94 ASN A N 1
ATOM 769 C CA . ASN A 1 94 ? -3.511 1.609 11.053 1.00 95.19 94 ASN A CA 1
ATOM 770 C C . ASN A 1 94 ? -3.555 0.743 9.782 1.00 95.19 94 ASN A C 1
ATOM 772 O O . ASN A 1 94 ? -4.073 -0.374 9.803 1.00 95.19 94 ASN A O 1
ATOM 776 N N . LEU A 1 95 ? -2.967 1.220 8.679 1.00 95.12 95 LEU A N 1
ATOM 777 C CA . LEU A 1 95 ? -2.905 0.459 7.434 1.00 95.12 95 LEU A CA 1
ATOM 778 C C . LEU A 1 95 ? -2.077 -0.829 7.592 1.00 95.12 95 LEU A C 1
ATOM 780 O O . LEU A 1 95 ? -2.518 -1.877 7.127 1.00 95.12 95 LEU A O 1
ATOM 784 N N . ARG A 1 96 ? -0.934 -0.795 8.297 1.00 96.69 96 ARG A N 1
ATOM 785 C CA . ARG A 1 96 ? -0.131 -2.000 8.597 1.00 96.69 96 ARG A CA 1
ATOM 786 C C . ARG A 1 96 ? -0.928 -3.048 9.363 1.00 96.69 96 ARG A C 1
ATOM 788 O O . ARG A 1 96 ? -0.964 -4.201 8.940 1.00 96.69 96 ARG A O 1
ATOM 795 N N . SER A 1 97 ? -1.607 -2.647 10.437 1.00 96.00 97 SER A N 1
ATOM 796 C CA . SER A 1 97 ? -2.450 -3.552 11.225 1.00 96.00 97 SER A CA 1
ATOM 797 C C . SER A 1 97 ? -3.553 -4.177 10.372 1.00 96.00 97 SER A C 1
ATOM 799 O O . SER A 1 97 ? -3.842 -5.362 10.484 1.00 96.00 97 SER A O 1
ATOM 801 N N . LYS A 1 98 ? -4.142 -3.403 9.460 1.00 93.69 98 LYS A N 1
ATOM 802 C CA . LYS A 1 98 ? -5.196 -3.881 8.560 1.00 93.69 98 LYS A CA 1
ATOM 803 C C . LYS A 1 98 ? -4.683 -4.857 7.508 1.00 93.69 98 LYS A C 1
ATOM 805 O O . LYS A 1 98 ? -5.365 -5.834 7.215 1.00 93.69 98 LYS A O 1
ATOM 810 N N . ILE A 1 99 ? -3.491 -4.618 6.963 1.00 94.62 99 ILE A N 1
ATOM 811 C CA . ILE A 1 99 ? -2.828 -5.561 6.054 1.00 94.62 99 ILE A CA 1
ATOM 812 C C . ILE A 1 99 ? -2.524 -6.861 6.796 1.00 94.62 99 ILE A C 1
ATOM 814 O O . ILE A 1 99 ? -2.863 -7.922 6.287 1.00 94.62 99 ILE A O 1
ATOM 818 N N . PHE A 1 100 ? -1.961 -6.778 8.004 1.00 94.50 100 PHE A N 1
ATOM 819 C CA . PHE A 1 100 ? -1.683 -7.946 8.840 1.00 94.50 100 PHE A CA 1
ATOM 820 C C . PHE A 1 100 ? -2.950 -8.749 9.145 1.00 94.50 100 PHE A C 1
ATOM 822 O O . PHE A 1 100 ? -2.976 -9.955 8.950 1.00 94.50 100 PHE A O 1
ATOM 829 N N . ASN A 1 101 ? -4.034 -8.088 9.546 1.00 93.12 101 ASN A N 1
ATOM 830 C CA . ASN A 1 101 ? -5.279 -8.783 9.870 1.00 93.12 101 ASN A CA 1
ATOM 831 C C . ASN A 1 101 ? -5.911 -9.494 8.661 1.00 93.12 101 ASN A C 1
ATOM 833 O O . ASN A 1 101 ? -6.670 -10.437 8.850 1.00 93.12 101 ASN A O 1
ATOM 837 N N . LYS A 1 102 ? -5.645 -9.030 7.432 1.00 90.56 102 LYS A N 1
ATOM 838 C CA . LYS A 1 102 ? -6.242 -9.586 6.208 1.00 90.56 102 LYS A CA 1
ATOM 839 C C . LYS A 1 102 ? -5.342 -10.592 5.484 1.00 90.56 102 LYS A C 1
ATOM 841 O O . LYS A 1 102 ? -5.854 -11.553 4.926 1.00 90.56 102 LYS A O 1
ATOM 846 N N . TYR A 1 103 ? -4.035 -10.347 5.463 1.00 89.94 103 TYR A N 1
ATOM 847 C CA . TYR A 1 103 ? -3.048 -11.093 4.670 1.00 89.94 103 TYR A CA 1
ATOM 848 C C . TYR A 1 103 ? -1.915 -11.682 5.526 1.00 89.94 103 TYR A C 1
ATOM 850 O O . TYR A 1 103 ? -0.897 -12.142 4.999 1.00 89.94 103 TYR A 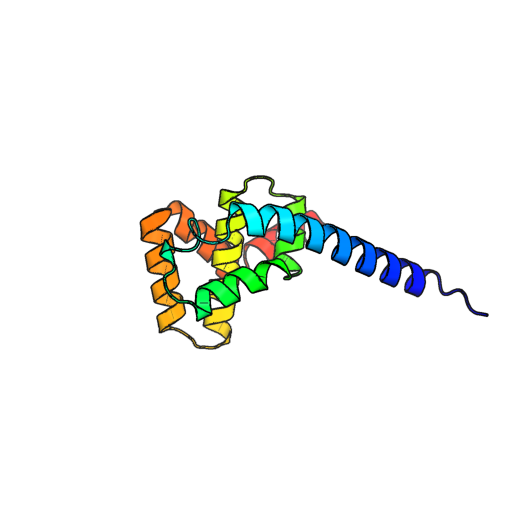O 1
ATOM 858 N N . GLU A 1 104 ? -2.081 -11.631 6.847 1.00 93.12 104 GLU A N 1
ATOM 859 C CA . GLU A 1 104 ? -1.157 -12.151 7.850 1.00 93.12 104 GLU A CA 1
ATOM 860 C C . GLU A 1 104 ? 0.258 -11.550 7.737 1.00 93.12 104 GLU A C 1
ATOM 862 O O . GLU A 1 104 ? 0.489 -10.484 7.153 1.00 93.12 104 GLU A O 1
ATOM 867 N N . VAL A 1 105 ? 1.235 -12.231 8.339 1.00 92.62 105 VAL A N 1
ATOM 868 C CA . VAL A 1 105 ? 2.648 -11.826 8.338 1.00 92.62 105 VAL A CA 1
ATOM 869 C C . VAL A 1 105 ? 3.192 -11.731 6.913 1.00 92.62 105 VAL A C 1
ATOM 871 O O . VAL A 1 105 ? 3.890 -10.774 6.578 1.00 92.62 105 VAL A O 1
ATOM 874 N N . LYS A 1 106 ? 2.859 -12.705 6.055 1.00 90.38 106 LYS A N 1
ATOM 875 C CA . LYS A 1 106 ? 3.394 -12.784 4.691 1.00 90.38 106 LYS A CA 1
ATOM 876 C C . LYS A 1 106 ? 2.992 -11.561 3.867 1.00 90.38 106 LYS A C 1
ATOM 878 O O . LYS A 1 106 ? 3.853 -10.943 3.241 1.00 90.38 106 LYS A O 1
ATOM 883 N N . GLY A 1 107 ? 1.715 -11.181 3.895 1.00 92.00 107 GLY A N 1
ATOM 884 C CA . GLY A 1 107 ? 1.240 -10.004 3.175 1.00 92.00 107 GLY A CA 1
ATOM 885 C C . GLY A 1 107 ? 1.824 -8.703 3.717 1.00 92.00 107 GLY A C 1
ATOM 886 O O . GLY A 1 107 ? 2.225 -7.837 2.936 1.00 92.00 107 GLY A O 1
ATOM 887 N N . LEU A 1 108 ? 1.953 -8.583 5.045 1.00 94.44 108 LEU A N 1
ATOM 888 C CA . LEU A 1 108 ? 2.596 -7.422 5.659 1.00 94.44 108 LEU A CA 1
ATOM 889 C C . LEU A 1 108 ? 4.060 -7.285 5.218 1.00 94.44 108 LEU A C 1
ATOM 891 O O . LEU A 1 108 ? 4.473 -6.188 4.847 1.00 94.44 108 LEU A O 1
ATOM 895 N N . HIS A 1 109 ? 4.825 -8.378 5.194 1.00 92.81 109 HIS A N 1
ATOM 896 C CA . HIS A 1 109 ? 6.219 -8.357 4.750 1.00 92.81 109 HIS A CA 1
ATOM 897 C C . HIS A 1 109 ? 6.361 -7.945 3.283 1.00 92.81 109 HIS A C 1
ATOM 899 O O . HIS A 1 109 ? 7.247 -7.157 2.963 1.00 92.81 109 HIS A O 1
ATOM 905 N N . ILE A 1 110 ? 5.476 -8.412 2.395 1.00 91.12 110 ILE A N 1
ATOM 906 C CA . ILE A 1 110 ? 5.469 -7.981 0.986 1.00 91.12 110 ILE A CA 1
ATOM 907 C C . ILE A 1 110 ? 5.230 -6.469 0.896 1.00 91.12 110 ILE A C 1
ATOM 909 O O . ILE A 1 110 ? 5.970 -5.760 0.213 1.0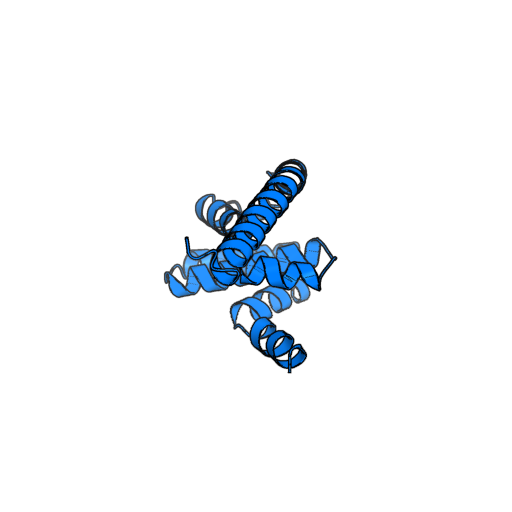0 91.12 110 ILE A O 1
ATOM 913 N N . ALA A 1 111 ? 4.236 -5.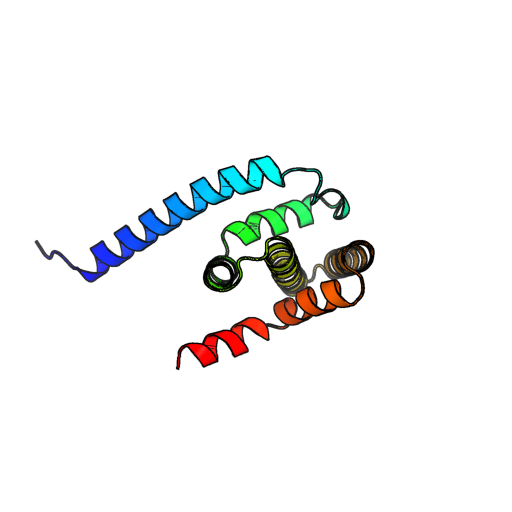952 1.623 1.00 93.69 111 ALA A N 1
ATOM 914 C CA . ALA A 1 111 ? 3.962 -4.520 1.646 1.00 93.69 111 ALA A CA 1
ATOM 915 C C . ALA A 1 111 ? 5.152 -3.719 2.212 1.00 93.69 111 ALA A C 1
ATOM 917 O O . ALA A 1 111 ? 5.524 -2.700 1.635 1.00 93.69 111 ALA A O 1
ATOM 918 N N . GLN A 1 112 ? 5.798 -4.192 3.281 1.00 92.62 112 GLN A N 1
ATOM 919 C CA . GLN A 1 112 ? 6.980 -3.553 3.878 1.00 92.62 112 GLN A CA 1
ATOM 920 C C . GLN A 1 112 ? 8.215 -3.604 2.968 1.00 92.62 112 GLN A C 1
ATOM 922 O O . GLN A 1 112 ? 8.998 -2.656 2.912 1.00 92.62 112 GLN A O 1
ATOM 927 N N . PHE A 1 113 ? 8.391 -4.689 2.215 1.00 89.25 113 PHE A N 1
ATOM 928 C CA . PHE A 1 113 ? 9.471 -4.826 1.240 1.00 89.25 113 PHE A CA 1
ATOM 929 C C . PHE A 1 113 ? 9.390 -3.734 0.165 1.00 89.25 113 PHE A C 1
ATOM 931 O O . PHE A 1 113 ? 10.395 -3.112 -0.196 1.00 89.25 113 PHE A O 1
ATOM 938 N N . VAL A 1 114 ? 8.171 -3.449 -0.296 1.00 90.31 114 VAL A N 1
ATOM 939 C CA . VAL A 1 114 ? 7.899 -2.337 -1.208 1.00 90.31 114 VAL A CA 1
ATOM 940 C C . VAL A 1 114 ? 8.018 -1.005 -0.493 1.00 90.31 114 VAL A C 1
ATOM 942 O O . VAL A 1 114 ? 8.668 -0.112 -1.018 1.00 90.31 114 VAL A O 1
ATOM 945 N N . GLU A 1 115 ? 7.451 -0.853 0.700 1.00 92.75 115 GLU A N 1
ATOM 946 C CA . GLU A 1 115 ? 7.537 0.371 1.501 1.00 92.75 115 GLU A CA 1
ATOM 947 C C . GLU A 1 115 ? 8.984 0.884 1.593 1.00 92.75 115 GLU A C 1
ATOM 949 O O . GLU A 1 115 ? 9.258 2.029 1.236 1.00 92.75 115 GLU A O 1
ATOM 954 N N . ASN A 1 116 ? 9.920 -0.011 1.915 1.00 86.94 116 ASN A N 1
ATOM 955 C CA . ASN A 1 116 ? 11.345 0.277 2.085 1.00 86.94 116 ASN A CA 1
ATOM 956 C C . ASN A 1 116 ? 12.116 0.542 0.774 1.00 86.94 116 ASN A C 1
ATOM 958 O O . ASN A 1 116 ? 13.318 0.802 0.803 1.00 86.94 116 ASN A O 1
ATOM 962 N N . GLY A 1 117 ? 11.467 0.454 -0.392 1.00 81.94 117 GLY A N 1
ATOM 963 C CA . GLY A 1 117 ? 12.118 0.687 -1.688 1.00 81.94 117 GLY A CA 1
ATOM 964 C C . GLY A 1 117 ? 12.992 -0.460 -2.181 1.00 81.94 117 GLY A C 1
ATOM 965 O O . GLY A 1 117 ? 13.737 -0.276 -3.140 1.00 81.94 117 GLY A O 1
ATOM 966 N N . ILE A 1 118 ? 12.902 -1.637 -1.559 1.00 76.88 118 ILE A N 1
ATOM 967 C CA . ILE A 1 118 ? 13.769 -2.771 -1.885 1.00 76.88 118 ILE A CA 1
ATOM 968 C C . ILE A 1 118 ? 13.399 -3.343 -3.259 1.00 76.88 118 ILE A C 1
ATOM 970 O O . ILE A 1 118 ? 14.287 -3.572 -4.073 1.00 76.88 118 ILE A O 1
ATOM 974 N N . LEU A 1 119 ? 12.104 -3.472 -3.569 1.00 73.06 119 LEU A N 1
ATOM 975 C CA . LEU A 1 119 ? 11.649 -4.010 -4.858 1.00 73.06 119 LEU A CA 1
ATOM 976 C C . LEU A 1 119 ? 12.194 -3.228 -6.065 1.00 73.06 119 LEU A C 1
ATOM 978 O O . LEU A 1 119 ? 12.668 -3.839 -7.016 1.00 73.06 119 LEU A O 1
ATOM 982 N N . ASN A 1 120 ? 12.219 -1.893 -5.997 1.00 71.69 120 ASN A N 1
ATOM 983 C CA . ASN A 1 120 ? 12.805 -1.064 -7.058 1.00 71.69 120 ASN A CA 1
ATOM 984 C C . ASN A 1 120 ? 14.285 -1.362 -7.285 1.00 71.69 120 ASN A C 1
ATOM 986 O O . ASN A 1 120 ? 14.739 -1.374 -8.422 1.00 71.69 120 ASN A O 1
ATOM 990 N N . ARG A 1 121 ? 15.038 -1.589 -6.202 1.00 72.81 121 ARG A N 1
ATOM 991 C CA . ARG A 1 121 ? 16.471 -1.878 -6.292 1.00 72.81 121 ARG A CA 1
ATOM 992 C C . ARG A 1 121 ? 16.721 -3.222 -6.960 1.00 72.81 121 ARG A C 1
ATOM 994 O O . ARG A 1 121 ? 1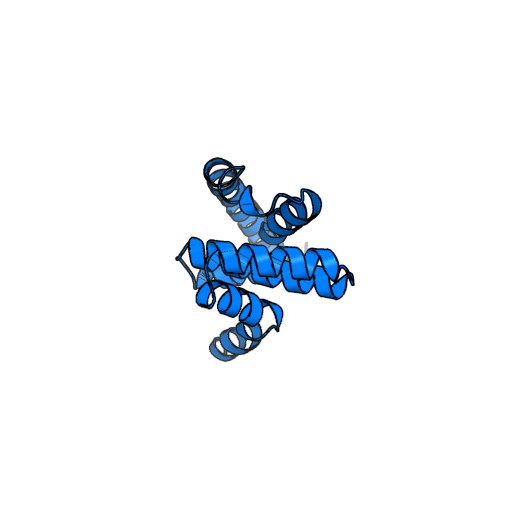7.654 -3.322 -7.735 1.00 72.81 121 ARG A O 1
ATOM 1001 N N . TYR A 1 122 ? 15.895 -4.231 -6.684 1.00 69.19 122 TYR A N 1
ATOM 1002 C CA . TYR A 1 122 ? 16.053 -5.550 -7.300 1.00 69.19 122 TYR A CA 1
ATOM 1003 C C . TYR A 1 122 ? 15.634 -5.568 -8.767 1.00 69.19 122 TYR A C 1
ATOM 1005 O O . TYR A 1 122 ? 16.368 -6.107 -9.587 1.00 69.19 122 TYR A O 1
ATOM 1013 N N . ILE A 1 123 ? 14.491 -4.972 -9.115 1.00 65.88 123 ILE A N 1
ATOM 1014 C CA . ILE A 1 123 ? 14.047 -4.977 -10.514 1.00 65.88 123 ILE A CA 1
ATOM 1015 C C . ILE A 1 123 ? 14.946 -4.073 -11.370 1.00 65.88 123 ILE A C 1
ATOM 1017 O O . ILE A 1 123 ? 15.306 -4.463 -12.471 1.00 65.88 123 ILE A O 1
ATOM 1021 N N . GLY A 1 124 ? 15.416 -2.937 -10.844 1.00 61.66 124 GLY A N 1
ATOM 1022 C CA . GLY A 1 124 ? 16.370 -2.084 -11.561 1.00 61.66 124 GLY A CA 1
ATOM 1023 C C . GLY A 1 124 ? 17.728 -2.742 -11.840 1.00 61.66 124 GLY A C 1
ATOM 1024 O O . GLY A 1 124 ? 18.439 -2.280 -12.719 1.00 61.66 124 GLY A O 1
ATOM 1025 N N . ILE A 1 125 ? 18.094 -3.817 -11.127 1.00 66.44 125 ILE A N 1
ATOM 1026 C CA . ILE A 1 125 ? 19.297 -4.616 -11.428 1.00 66.44 125 ILE A CA 1
ATOM 1027 C C . ILE A 1 125 ? 19.049 -5.580 -12.598 1.00 66.44 125 ILE A C 1
ATOM 1029 O O . ILE A 1 125 ? 19.988 -5.899 -13.311 1.00 66.44 125 ILE A O 1
ATOM 1033 N N . LEU A 1 126 ? 17.810 -6.033 -12.820 1.00 58.94 126 LEU A N 1
ATOM 1034 C CA . LEU A 1 126 ? 17.470 -6.941 -13.927 1.00 58.94 126 LEU A CA 1
ATOM 1035 C C . LEU A 1 126 ? 17.478 -6.249 -15.301 1.00 58.94 126 LEU A C 1
ATOM 1037 O O . LEU A 1 126 ? 17.423 -6.935 -16.318 1.00 58.94 126 LEU A O 1
ATOM 1041 N N . GLU A 1 127 ? 17.533 -4.917 -15.333 1.00 53.72 127 GLU A N 1
ATOM 1042 C CA . GLU A 1 127 ? 17.639 -4.117 -16.560 1.00 53.72 127 GLU A CA 1
ATOM 1043 C C . GLU A 1 127 ? 19.094 -3.778 -16.956 1.00 53.72 127 GLU A C 1
ATOM 1045 O O . GLU A 1 127 ? 19.293 -3.062 -17.938 1.00 53.72 127 GLU A O 1
ATOM 1050 N N . PHE A 1 128 ? 20.100 -4.300 -16.235 1.00 44.75 128 PHE A N 1
ATOM 1051 C CA . PHE A 1 128 ? 21.528 -4.183 -16.574 1.00 44.75 128 PHE A CA 1
ATOM 1052 C C . PHE A 1 128 ? 22.162 -5.526 -16.944 1.00 44.75 128 PHE A C 1
ATOM 1054 O O . PHE A 1 128 ? 21.877 -6.537 -16.263 1.00 44.75 128 PHE A O 1
#

pLDDT: mean 74.45, std 18.51, range [38.0, 96.69]

Secondary structure (DSSP, 8-state):
----HHHHHHHHHHHHHHHHHHHHHHHHHHHHTTTTTGGG--HHHHHHHHHGGG-HHHHHHHHH---HHHHHHHHHHHHHHHHHHTT-HHHHHHHHHHHHHHHHHHHHHHHHHHHTTHHHHHHHHHT-

Sequence (128 aa):
MSYDPVESAAKGATEGFLNWGTDLIKKFASKFKDKELAFIQDEKTIKRVKDQYRSGELAFYKEYINDMEMLFLLKMGLTLRSLEKDKEIDRKQNLRSKIFNKYEVKGLHIAQFVENGILNRYIGILEF